Protein AF-A0A535JLP2-F1 (afdb_monomer_lite)

Structure (mmCIF, N/CA/C/O backbone):
data_AF-A0A535JLP2-F1
#
_entry.id   AF-A0A535JLP2-F1
#
loop_
_atom_site.group_PDB
_atom_site.id
_atom_site.type_symbol
_atom_site.label_atom_id
_atom_site.label_alt_id
_atom_site.label_comp_id
_atom_site.label_asym_id
_atom_site.label_entity_id
_atom_site.label_seq_id
_atom_site.pdbx_PDB_ins_code
_atom_site.Cartn_x
_atom_site.Cartn_y
_atom_site.Cartn_z
_atom_site.occupancy
_atom_site.B_iso_or_equiv
_atom_site.auth_seq_id
_atom_site.auth_comp_id
_atom_site.auth_asym_id
_atom_site.auth_atom_id
_atom_site.pdbx_PDB_model_num
ATOM 1 N N . MET A 1 1 ? 7.205 -11.290 19.351 1.00 68.25 1 MET A N 1
ATOM 2 C CA . MET A 1 1 ? 7.037 -10.025 18.601 1.00 68.25 1 MET A CA 1
ATOM 3 C C . MET A 1 1 ? 6.855 -8.897 19.608 1.00 68.25 1 MET A C 1
ATOM 5 O O . MET A 1 1 ? 6.075 -9.082 20.533 1.00 68.25 1 MET A O 1
ATOM 9 N N . LYS A 1 2 ? 7.608 -7.794 19.512 1.00 88.12 2 LYS A N 1
ATOM 10 C CA . LYS A 1 2 ? 7.419 -6.629 20.397 1.00 88.12 2 LYS A CA 1
ATOM 11 C C . LYS A 1 2 ? 6.377 -5.708 19.766 1.00 88.12 2 LYS A C 1
ATOM 13 O O . LYS A 1 2 ? 6.506 -5.382 18.594 1.00 88.12 2 LYS A O 1
ATOM 18 N N . THR A 1 3 ? 5.364 -5.307 20.526 1.00 90.12 3 THR A N 1
ATOM 19 C CA . THR A 1 3 ? 4.328 -4.370 20.072 1.00 90.12 3 THR A CA 1
ATOM 20 C C . THR A 1 3 ? 4.494 -3.025 20.761 1.00 90.12 3 THR A C 1
ATOM 22 O O . THR A 1 3 ? 4.898 -2.964 21.923 1.00 90.12 3 THR A O 1
ATOM 25 N N . THR A 1 4 ? 4.124 -1.948 20.076 1.00 94.62 4 THR A N 1
ATOM 26 C CA . THR A 1 4 ? 4.131 -0.591 20.632 1.00 94.62 4 THR A CA 1
ATOM 27 C C . THR A 1 4 ? 2.779 0.065 20.362 1.00 94.62 4 THR A C 1
ATOM 29 O O . THR A 1 4 ? 2.270 -0.047 19.247 1.00 94.62 4 THR A O 1
ATOM 32 N N . PRO A 1 5 ? 2.162 0.733 21.353 1.00 94.00 5 PRO A N 1
ATOM 33 C CA . PRO A 1 5 ? 0.901 1.426 21.132 1.00 94.00 5 PRO A CA 1
ATOM 34 C C . PRO A 1 5 ? 1.111 2.648 20.230 1.00 94.00 5 PRO A C 1
ATOM 36 O O . PRO A 1 5 ? 1.975 3.483 20.491 1.00 94.00 5 PRO A O 1
ATOM 39 N N . VAL A 1 6 ? 0.278 2.783 19.197 1.00 93.12 6 VAL A N 1
ATOM 40 C CA . VAL A 1 6 ? 0.262 3.943 18.296 1.00 93.12 6 VAL A CA 1
ATOM 41 C C . VAL A 1 6 ? -1.046 4.699 18.488 1.00 93.12 6 VAL A C 1
ATOM 43 O O . VAL A 1 6 ? -2.131 4.121 18.423 1.00 93.12 6 VAL A O 1
ATOM 46 N N . ARG A 1 7 ? -0.958 6.009 18.733 1.00 97.12 7 ARG A N 1
ATOM 47 C CA . ARG A 1 7 ? -2.143 6.870 18.819 1.00 97.12 7 ARG A CA 1
ATOM 48 C C . ARG A 1 7 ? -2.624 7.210 17.414 1.00 97.12 7 ARG A C 1
ATOM 50 O O . ARG A 1 7 ? -1.853 7.682 16.587 1.00 97.12 7 ARG A O 1
ATOM 57 N N . VAL A 1 8 ? -3.915 7.020 17.170 1.00 95.88 8 VAL A N 1
ATOM 58 C CA . VAL A 1 8 ? -4.581 7.367 15.909 1.00 95.88 8 VAL A CA 1
ATOM 59 C C . VAL A 1 8 ? -5.838 8.183 16.191 1.00 95.88 8 VAL A C 1
ATOM 61 O O . VAL A 1 8 ? -6.353 8.192 17.310 1.00 95.88 8 VAL A O 1
ATOM 64 N N . LYS A 1 9 ? -6.367 8.868 15.173 1.00 98.44 9 LYS A N 1
ATOM 65 C CA . LYS A 1 9 ? -7.667 9.544 15.283 1.00 98.44 9 LYS A CA 1
ATOM 66 C C . LYS A 1 9 ? -8.772 8.514 15.559 1.00 98.44 9 LYS A C 1
ATOM 68 O O . LYS A 1 9 ? -8.737 7.410 15.015 1.00 98.44 9 LYS A O 1
ATOM 73 N N . ALA A 1 10 ? -9.802 8.904 16.314 1.00 98.00 10 ALA A N 1
ATOM 74 C CA . ALA A 1 10 ? -10.928 8.026 16.656 1.00 98.00 10 ALA A CA 1
ATOM 75 C C . ALA A 1 10 ? -11.591 7.396 15.417 1.00 98.00 10 ALA A C 1
ATOM 77 O O . ALA A 1 10 ? -11.853 6.197 15.389 1.00 98.00 10 ALA A O 1
ATOM 78 N N . ARG A 1 11 ? -11.768 8.184 14.347 1.00 98.19 11 ARG A N 1
ATOM 79 C CA . 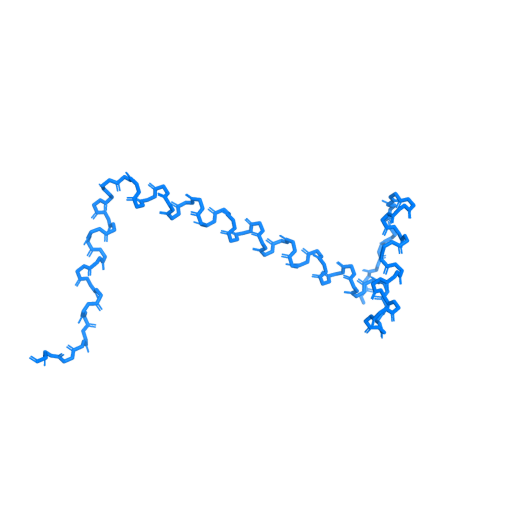ARG A 1 11 ? -12.295 7.701 13.062 1.00 98.19 11 ARG A CA 1
ATOM 80 C C . ARG A 1 11 ? -11.456 6.562 12.471 1.00 98.19 11 ARG A C 1
ATOM 82 O O . ARG A 1 11 ? -12.017 5.579 12.002 1.00 98.19 11 ARG A O 1
ATOM 89 N N . THR A 1 12 ? -10.129 6.682 12.500 1.00 97.75 12 THR A N 1
ATOM 90 C CA . THR A 1 12 ? -9.211 5.652 11.990 1.00 97.75 12 THR A CA 1
ATOM 91 C C . THR A 1 12 ? -9.323 4.371 12.805 1.00 97.75 12 THR A C 1
ATOM 93 O O . THR A 1 12 ? -9.407 3.289 12.234 1.00 97.75 12 THR A O 1
ATOM 96 N N . HIS A 1 13 ? -9.397 4.487 14.131 1.00 97.94 13 HIS A N 1
ATOM 97 C CA . HIS A 1 13 ? -9.615 3.331 14.995 1.00 97.94 13 HIS A CA 1
ATOM 98 C C . HIS A 1 13 ? -10.952 2.630 14.694 1.00 97.94 13 HIS A C 1
ATOM 100 O O . HIS A 1 13 ? -10.990 1.406 14.583 1.00 97.94 13 HIS A O 1
ATOM 106 N N . SER A 1 14 ? -12.041 3.384 14.491 1.00 98.25 14 SER A N 1
ATOM 107 C CA . SER A 1 14 ? -13.337 2.808 14.102 1.00 98.25 14 SER A CA 1
ATOM 108 C C . SER A 1 14 ? -13.275 2.063 12.766 1.00 98.25 14 SER A C 1
ATOM 110 O O . SER A 1 14 ? -13.826 0.969 12.666 1.00 98.25 14 SER A O 1
ATOM 112 N N . LEU A 1 15 ? -12.567 2.607 11.770 1.00 98.25 15 LEU A N 1
ATOM 113 C CA . LEU A 1 15 ? -12.346 1.934 10.484 1.00 98.25 15 LEU A CA 1
ATOM 114 C C . LEU A 1 15 ? -11.559 0.628 10.657 1.00 98.25 15 LEU A C 1
ATOM 116 O O . LEU A 1 15 ? -11.982 -0.411 10.158 1.00 98.25 15 LEU A O 1
ATOM 120 N N . LEU A 1 16 ? -10.462 0.648 11.421 1.00 97.81 16 LEU A N 1
ATOM 121 C CA . LEU A 1 16 ? -9.680 -0.558 11.715 1.00 97.81 16 LEU A CA 1
ATOM 122 C C . LEU A 1 16 ? -10.525 -1.629 12.415 1.00 97.81 16 LEU A C 1
ATOM 124 O O . LEU A 1 16 ? -10.428 -2.809 12.081 1.00 97.81 16 LEU A O 1
ATOM 128 N N . LYS A 1 17 ? -11.403 -1.223 13.340 1.00 98.25 17 LYS A N 1
ATOM 129 C CA . LYS A 1 17 ? -12.339 -2.133 14.010 1.00 98.25 17 LYS A CA 1
ATOM 130 C C . LYS A 1 17 ? -13.332 -2.761 13.028 1.00 98.25 17 LYS A C 1
ATOM 132 O O . LYS A 1 17 ? -13.539 -3.970 13.083 1.00 98.25 17 LYS A O 1
ATOM 137 N N . GLN A 1 18 ? -13.905 -1.977 12.114 1.00 98.38 18 GLN A N 1
ATOM 138 C CA . GLN A 1 18 ? -14.803 -2.491 11.071 1.00 98.38 18 GLN A CA 1
ATOM 139 C C . GLN A 1 18 ? -14.086 -3.482 10.146 1.00 98.38 18 GLN A C 1
ATOM 141 O O . GLN A 1 18 ? -14.603 -4.562 9.868 1.00 98.38 18 GLN A O 1
ATOM 146 N N . MET A 1 19 ? -12.867 -3.150 9.711 1.00 98.06 19 MET A N 1
ATOM 147 C CA . MET A 1 19 ? -12.056 -4.027 8.864 1.00 98.06 19 MET A CA 1
ATOM 148 C C . MET A 1 19 ? -11.701 -5.337 9.573 1.00 98.06 19 MET A C 1
ATOM 150 O O . MET A 1 19 ? -11.819 -6.404 8.978 1.00 98.06 19 MET A O 1
ATOM 154 N N . SER A 1 20 ? -11.321 -5.261 10.850 1.00 98.38 20 SER A N 1
ATOM 155 C CA . SER A 1 20 ? -11.058 -6.420 11.708 1.00 98.38 20 SER A CA 1
ATOM 156 C C . SER A 1 20 ? -12.271 -7.342 11.817 1.00 98.38 20 SER A C 1
ATOM 158 O O . SER A 1 20 ? -12.140 -8.549 11.614 1.00 98.38 20 SER A O 1
ATOM 160 N N . GLN A 1 21 ? -13.461 -6.781 12.048 1.00 98.25 21 GLN A N 1
ATOM 161 C CA . GLN A 1 21 ? -14.710 -7.546 12.109 1.00 98.25 21 GLN A CA 1
ATOM 162 C C . GLN A 1 21 ? -15.031 -8.227 10.775 1.00 98.25 21 GLN A C 1
ATOM 164 O O . GLN A 1 21 ? -15.328 -9.420 10.753 1.00 98.25 21 GLN A O 1
ATOM 169 N N . HIS A 1 22 ? -14.926 -7.494 9.664 1.00 98.00 22 HIS A N 1
ATOM 170 C CA . HIS A 1 22 ? -15.200 -8.021 8.328 1.00 98.00 22 HIS A CA 1
ATOM 171 C C . HIS A 1 22 ? -14.232 -9.149 7.939 1.00 98.00 22 HIS A C 1
ATOM 173 O O . HIS A 1 22 ? -14.641 -10.170 7.397 1.00 98.00 22 HIS A O 1
ATOM 179 N N . GLN A 1 23 ? -12.942 -8.977 8.234 1.00 97.12 23 GLN A N 1
ATOM 180 C CA . GLN A 1 23 ? -11.891 -9.933 7.874 1.00 97.12 23 GLN A CA 1
ATOM 181 C C . GLN A 1 23 ? -11.725 -11.064 8.897 1.00 97.12 23 GLN A C 1
ATOM 183 O O . GLN A 1 23 ? -10.951 -11.983 8.647 1.00 97.12 23 GLN A O 1
ATOM 188 N N . ARG A 1 24 ? -12.424 -11.000 10.041 1.00 97.88 24 ARG A N 1
ATOM 189 C CA . ARG A 1 24 ? -12.274 -11.921 11.183 1.00 97.88 24 ARG A CA 1
ATOM 190 C C . ARG A 1 24 ? -10.819 -12.062 11.644 1.00 97.88 24 ARG A C 1
ATOM 192 O O . ARG A 1 24 ? -10.370 -13.151 11.988 1.00 97.88 24 ARG A O 1
ATOM 199 N N . ARG A 1 25 ? -10.085 -10.947 11.648 1.00 98.06 25 ARG A N 1
ATOM 200 C CA . ARG A 1 25 ? -8.665 -10.882 12.023 1.00 98.06 25 ARG A CA 1
ATOM 201 C C . ARG A 1 25 ? -8.414 -9.808 13.072 1.00 98.06 25 ARG A C 1
ATOM 203 O O . ARG A 1 25 ? -9.126 -8.801 13.068 1.00 98.06 25 ARG A O 1
ATOM 210 N N . PRO A 1 26 ? -7.417 -9.969 13.955 1.00 97.56 26 PRO A N 1
ATOM 211 C CA . PRO A 1 26 ? -7.049 -8.942 14.925 1.00 97.56 26 PRO A CA 1
ATOM 212 C C . PRO A 1 26 ? -6.695 -7.601 14.263 1.00 97.56 26 PRO A C 1
ATOM 214 O O . PRO A 1 26 ? -6.066 -7.568 13.207 1.00 97.56 26 PRO A O 1
ATOM 217 N N . ILE A 1 27 ? -7.045 -6.481 14.912 1.00 96.75 27 ILE A N 1
ATOM 218 C CA . ILE A 1 27 ? -6.699 -5.125 14.440 1.00 96.75 27 ILE A CA 1
ATOM 219 C C . ILE A 1 27 ? -5.198 -4.964 14.120 1.00 96.75 27 ILE A C 1
ATOM 221 O O . ILE A 1 27 ? -4.915 -4.375 13.078 1.00 96.75 27 ILE A O 1
ATOM 225 N N . PRO A 1 28 ? -4.245 -5.466 14.938 1.00 95.81 28 PRO A N 1
ATOM 226 C CA . PRO A 1 28 ? -2.821 -5.359 14.619 1.00 95.81 28 PRO A CA 1
ATOM 227 C C . PRO A 1 28 ? -2.453 -5.990 13.273 1.00 95.81 28 PRO A C 1
ATOM 229 O O . PRO A 1 28 ? -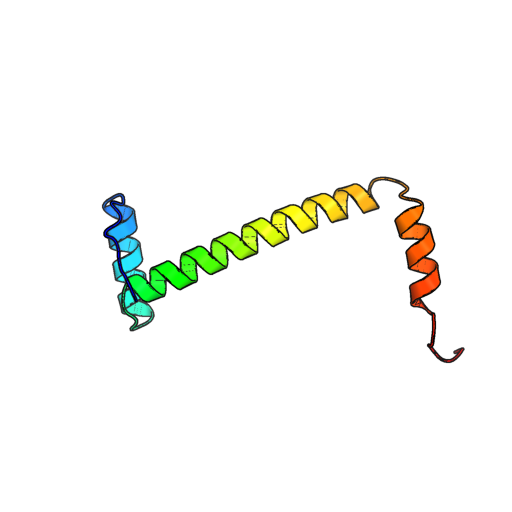1.812 -5.337 12.464 1.00 95.81 28 PRO A O 1
ATOM 232 N N . GLU A 1 29 ? -2.947 -7.193 12.974 1.00 96.75 29 GLU A N 1
ATOM 233 C CA . GLU A 1 29 ? -2.666 -7.854 11.693 1.00 96.75 29 GLU A CA 1
ATOM 234 C C . GLU A 1 29 ? -3.285 -7.116 10.502 1.00 96.75 29 GLU A C 1
ATOM 236 O O . GLU A 1 29 ? -2.685 -7.009 9.435 1.00 96.75 29 GLU A O 1
ATOM 241 N N . VAL A 1 30 ? -4.502 -6.593 10.678 1.00 97.31 30 VAL A N 1
ATOM 242 C CA . VAL A 1 30 ? -5.161 -5.779 9.649 1.00 97.31 30 VAL A CA 1
ATOM 243 C C . VAL A 1 30 ? -4.373 -4.497 9.388 1.00 97.31 30 VAL A C 1
ATOM 245 O O . VAL A 1 30 ? -4.271 -4.064 8.239 1.00 97.31 30 VAL A O 1
ATOM 248 N N . LEU A 1 31 ? -3.830 -3.886 10.443 1.00 96.44 31 LEU A N 1
ATOM 249 C CA . LEU A 1 31 ? -2.998 -2.696 10.341 1.00 96.44 31 LEU A CA 1
ATOM 250 C C . LEU A 1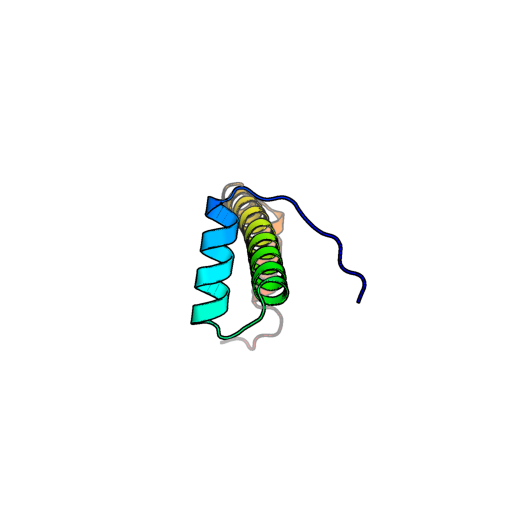 31 ? -1.672 -3.004 9.636 1.00 96.44 31 LEU A C 1
ATOM 252 O O . LEU A 1 31 ? -1.323 -2.273 8.711 1.00 96.44 31 LEU A O 1
ATOM 256 N N . ASP A 1 32 ? -0.986 -4.081 10.017 1.00 96.31 32 ASP A N 1
ATOM 257 C CA . ASP A 1 32 ? 0.279 -4.505 9.404 1.00 96.31 32 ASP A CA 1
ATOM 258 C C . ASP A 1 32 ? 0.108 -4.717 7.891 1.00 96.31 32 ASP A C 1
ATOM 260 O O . ASP A 1 32 ? 0.830 -4.129 7.080 1.00 96.31 32 ASP A O 1
ATOM 264 N N . ASP A 1 33 ? -0.932 -5.450 7.486 1.00 97.00 33 ASP A N 1
ATOM 265 C CA . ASP A 1 33 ? -1.237 -5.675 6.071 1.00 97.00 33 ASP A CA 1
ATOM 266 C C . ASP A 1 33 ? -1.590 -4.384 5.325 1.00 97.00 33 ASP A C 1
ATOM 268 O O . ASP A 1 33 ? -1.224 -4.211 4.157 1.00 97.00 33 ASP A O 1
ATOM 272 N N . ALA A 1 34 ? -2.339 -3.481 5.962 1.00 96.38 34 ALA A N 1
ATOM 273 C CA . ALA A 1 34 ? -2.707 -2.205 5.361 1.00 96.38 34 ALA A CA 1
ATOM 274 C C . ALA A 1 34 ? -1.471 -1.325 5.120 1.00 96.38 34 ALA A C 1
ATOM 276 O O . ALA A 1 34 ? -1.342 -0.735 4.045 1.00 96.38 34 ALA A O 1
ATOM 277 N N . VAL A 1 35 ? -0.547 -1.281 6.084 1.00 96.69 35 VAL A N 1
ATOM 278 C CA . VAL A 1 35 ? 0.713 -0.539 5.969 1.00 96.69 35 VAL A CA 1
ATOM 279 C C . VAL A 1 35 ? 1.596 -1.138 4.875 1.00 96.69 35 VAL A C 1
ATOM 281 O O . VAL A 1 35 ? 2.088 -0.395 4.026 1.00 96.69 35 VAL A O 1
ATOM 284 N N . GLU A 1 36 ? 1.739 -2.463 4.808 1.00 97.81 36 GLU A N 1
ATOM 285 C CA . GLU A 1 36 ? 2.543 -3.108 3.762 1.00 97.81 36 GLU A CA 1
ATOM 286 C C . GLU A 1 36 ? 1.955 -2.937 2.358 1.00 97.81 36 GLU A C 1
ATOM 288 O O . GLU A 1 36 ? 2.686 -2.783 1.375 1.00 97.81 36 GLU A O 1
ATOM 293 N N . ARG A 1 37 ? 0.624 -2.935 2.228 1.00 97.06 37 ARG A N 1
ATOM 294 C CA . ARG A 1 37 ? -0.033 -2.598 0.957 1.00 97.06 37 ARG A CA 1
ATOM 295 C C . ARG A 1 37 ? 0.240 -1.151 0.560 1.00 97.06 37 ARG A C 1
ATOM 297 O O . ARG A 1 37 ? 0.595 -0.913 -0.591 1.00 97.06 37 ARG A O 1
ATOM 304 N N . TYR A 1 38 ? 0.131 -0.211 1.497 1.00 97.31 38 TYR A N 1
ATOM 305 C CA . TYR A 1 38 ? 0.422 1.198 1.234 1.00 97.31 38 TYR A CA 1
ATOM 306 C C . TYR A 1 38 ? 1.887 1.414 0.828 1.00 97.31 38 TYR A C 1
ATOM 308 O O . TYR A 1 38 ? 2.155 2.061 -0.182 1.00 97.31 38 TYR A O 1
ATOM 316 N N . ARG A 1 39 ? 2.836 0.797 1.545 1.00 97.69 39 ARG A N 1
ATOM 317 C CA . ARG A 1 39 ? 4.270 0.861 1.228 1.00 97.69 39 ARG A CA 1
ATOM 318 C C . ARG A 1 39 ? 4.567 0.349 -0.183 1.00 97.69 39 ARG A C 1
ATOM 320 O O . ARG A 1 39 ? 5.312 0.991 -0.919 1.00 97.69 39 ARG A O 1
ATOM 327 N N . ARG A 1 40 ? 3.979 -0.789 -0.576 1.00 97.62 40 ARG A N 1
ATOM 328 C CA . ARG A 1 40 ? 4.135 -1.338 -1.934 1.00 97.62 40 ARG A CA 1
ATOM 329 C C . ARG A 1 40 ? 3.510 -0.441 -2.997 1.00 97.62 40 ARG A C 1
ATOM 331 O O . ARG A 1 40 ? 4.136 -0.225 -4.026 1.00 97.62 40 ARG A O 1
ATOM 338 N N . ALA A 1 41 ? 2.321 0.101 -2.745 1.00 97.31 41 ALA A N 1
ATOM 339 C CA . ALA A 1 41 ? 1.667 1.014 -3.680 1.00 97.31 41 ALA A CA 1
ATOM 340 C C . ALA A 1 41 ? 2.525 2.261 -3.947 1.00 97.31 41 ALA A C 1
ATOM 342 O O . ALA A 1 41 ? 2.717 2.624 -5.099 1.00 97.31 41 ALA A O 1
ATOM 343 N N . GLN A 1 42 ? 3.115 2.851 -2.903 1.00 97.25 42 GLN A N 1
ATOM 344 C CA . GLN A 1 42 ? 4.029 3.991 -3.039 1.00 97.25 42 GLN A CA 1
ATOM 345 C C . GLN A 1 42 ? 5.281 3.652 -3.864 1.00 97.25 42 GLN A C 1
ATOM 347 O O . GLN A 1 42 ? 5.721 4.460 -4.679 1.00 97.25 42 GLN A O 1
ATOM 352 N N . LEU A 1 43 ? 5.844 2.450 -3.687 1.00 96.50 43 LEU A N 1
ATOM 353 C CA . LEU A 1 43 ? 6.978 1.989 -4.492 1.00 96.50 43 LEU A CA 1
ATOM 354 C C . LEU A 1 43 ? 6.611 1.891 -5.979 1.00 96.50 43 LEU A C 1
ATOM 356 O O . LEU A 1 43 ? 7.353 2.388 -6.824 1.00 96.50 43 LEU A O 1
ATOM 360 N N . PHE A 1 44 ? 5.473 1.268 -6.295 1.00 95.81 44 PHE A N 1
ATOM 361 C CA . PHE A 1 44 ? 5.026 1.124 -7.681 1.00 95.81 44 PHE A CA 1
ATOM 362 C C . PHE A 1 44 ? 4.646 2.464 -8.306 1.00 95.81 44 PHE A C 1
ATOM 364 O O . PHE A 1 44 ? 5.024 2.722 -9.440 1.00 95.81 44 PHE A O 1
ATOM 371 N N . GLU A 1 45 ? 4.007 3.362 -7.558 1.00 96.94 45 GLU A N 1
ATOM 372 C CA . GLU A 1 45 ? 3.696 4.709 -8.038 1.00 96.94 45 GLU A CA 1
ATOM 373 C C . GLU A 1 45 ? 4.970 5.480 -8.427 1.00 96.94 45 GLU A C 1
ATOM 375 O O . GLU A 1 45 ? 5.027 6.111 -9.486 1.00 96.94 45 GLU A O 1
ATOM 380 N N . ALA A 1 46 ? 6.028 5.379 -7.616 1.00 95.25 46 ALA A N 1
ATOM 381 C CA . ALA A 1 46 ? 7.321 5.978 -7.935 1.00 95.25 46 ALA A CA 1
ATOM 382 C C . ALA A 1 46 ? 7.964 5.347 -9.185 1.00 95.25 46 ALA A C 1
ATOM 384 O O . ALA A 1 46 ? 8.480 6.072 -10.041 1.00 95.25 46 ALA A O 1
ATOM 385 N N . ALA A 1 47 ? 7.903 4.018 -9.311 1.00 94.31 47 ALA A N 1
ATOM 386 C CA . ALA A 1 47 ? 8.413 3.296 -10.474 1.00 94.31 47 ALA A CA 1
ATOM 387 C C . ALA A 1 47 ? 7.655 3.671 -11.759 1.00 94.31 47 ALA A C 1
ATOM 389 O O . ALA A 1 47 ? 8.285 3.996 -12.763 1.00 94.31 47 ALA A O 1
ATOM 390 N N . ASP A 1 48 ? 6.324 3.738 -11.716 1.00 94.62 48 ASP A N 1
ATOM 391 C CA . ASP A 1 48 ? 5.477 4.120 -12.851 1.00 94.62 48 ASP A CA 1
ATOM 392 C C . ASP A 1 48 ? 5.753 5.554 -13.315 1.00 94.62 48 ASP A C 1
ATOM 394 O O . ASP A 1 48 ? 5.723 5.863 -14.509 1.00 94.62 48 ASP A O 1
ATOM 398 N N . VAL A 1 49 ? 6.015 6.472 -12.380 1.00 93.69 49 VAL A N 1
ATOM 399 C CA . VAL A 1 49 ? 6.430 7.840 -12.717 1.00 93.69 49 VAL A CA 1
ATOM 400 C C . VAL A 1 49 ? 7.802 7.843 -13.392 1.00 93.69 49 VAL A C 1
ATOM 402 O O . VAL A 1 49 ? 7.977 8.546 -14.389 1.00 93.69 49 VAL A O 1
ATOM 405 N N . ALA A 1 50 ? 8.767 7.074 -12.882 1.00 89.31 50 ALA A N 1
ATOM 406 C CA . ALA A 1 50 ? 10.095 6.971 -13.482 1.00 89.31 50 ALA A CA 1
ATOM 407 C C . ALA A 1 50 ? 10.031 6.366 -14.893 1.00 89.31 50 ALA A C 1
ATOM 409 O O . ALA A 1 50 ? 10.588 6.941 -15.826 1.00 89.31 50 ALA A O 1
ATOM 410 N N . TYR A 1 51 ? 9.270 5.286 -15.065 1.00 86.62 51 TYR A N 1
ATOM 411 C CA . TYR A 1 51 ? 9.088 4.614 -16.348 1.00 86.62 51 TYR A CA 1
ATOM 412 C C . TYR A 1 51 ? 8.426 5.527 -17.387 1.00 86.62 51 TYR A C 1
ATOM 414 O O . TYR A 1 51 ? 8.926 5.675 -18.501 1.00 86.62 51 TYR A O 1
ATOM 422 N N . ARG A 1 52 ? 7.356 6.243 -17.010 1.00 89.12 52 ARG A N 1
ATOM 423 C CA . ARG A 1 52 ? 6.720 7.232 -17.899 1.00 89.12 52 ARG A CA 1
ATOM 424 C C . ARG A 1 52 ? 7.673 8.355 -18.306 1.00 89.12 52 ARG A C 1
ATOM 426 O O . ARG A 1 52 ? 7.612 8.822 -19.439 1.00 89.12 52 ARG A O 1
ATOM 433 N N . ARG A 1 53 ? 8.552 8.802 -17.402 1.00 86.25 53 ARG A N 1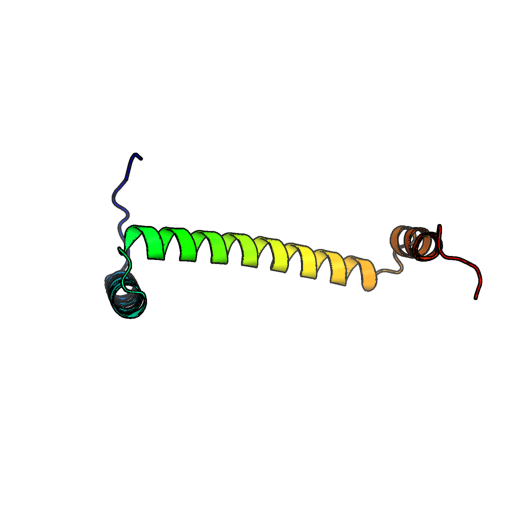
ATOM 434 C CA . ARG A 1 53 ? 9.574 9.815 -17.721 1.00 86.25 53 ARG A CA 1
ATOM 435 C C . ARG A 1 53 ? 10.636 9.283 -18.677 1.00 86.25 53 ARG A C 1
ATOM 437 O O . ARG A 1 53 ? 11.052 10.045 -19.546 1.00 86.25 53 ARG A O 1
ATOM 444 N N . ALA A 1 54 ? 11.056 8.030 -18.511 1.00 81.38 54 ALA A N 1
ATOM 445 C CA . ALA A 1 54 ? 11.993 7.374 -19.416 1.00 81.38 54 ALA A CA 1
ATOM 446 C C . ALA A 1 54 ? 11.400 7.274 -20.827 1.00 81.38 54 ALA A C 1
ATOM 448 O O . ALA A 1 54 ? 12.021 7.755 -21.758 1.00 81.38 54 ALA A O 1
ATOM 449 N N . GLY A 1 55 ? 10.161 6.792 -20.981 1.00 78.69 5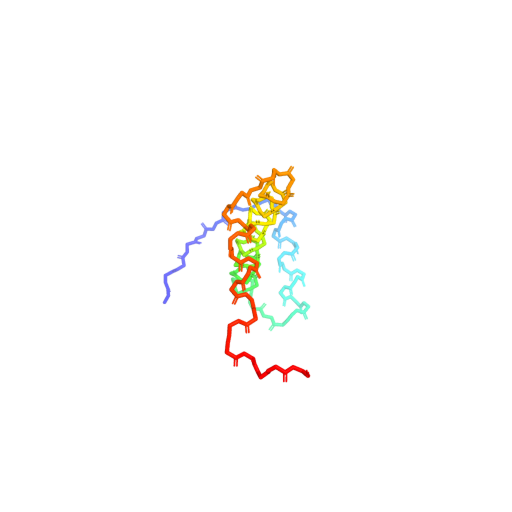5 GLY A N 1
ATOM 450 C CA . GLY A 1 55 ? 9.520 6.680 -22.301 1.00 78.69 55 GLY A CA 1
ATOM 451 C C . GLY A 1 55 ? 9.143 8.013 -22.970 1.00 78.69 55 GLY A C 1
ATOM 452 O O . GLY A 1 55 ? 9.004 8.072 -24.186 1.00 78.69 55 GLY A O 1
ATOM 453 N N . ALA A 1 56 ? 8.962 9.095 -22.202 1.00 79.50 56 ALA A N 1
ATOM 454 C CA . ALA A 1 56 ? 8.679 10.427 -22.753 1.00 79.50 56 ALA A CA 1
ATOM 455 C C . ALA A 1 56 ? 9.939 11.165 -23.234 1.00 79.50 56 ALA A C 1
ATOM 457 O O . ALA A 1 56 ? 9.851 12.115 -24.015 1.00 79.50 56 ALA A O 1
ATOM 458 N N . LYS A 1 57 ? 11.114 10.769 -22.741 1.00 70.88 57 LYS A N 1
ATOM 459 C CA . LYS A 1 57 ? 12.392 11.191 -23.303 1.00 70.88 57 LYS A CA 1
ATOM 460 C C . LYS A 1 57 ? 12.767 10.170 -24.371 1.00 70.88 57 LYS A C 1
ATOM 462 O O . LYS A 1 57 ? 12.473 8.995 -24.226 1.00 70.88 57 LYS A O 1
ATOM 467 N N . ASN A 1 58 ? 13.416 10.611 -25.444 1.00 68.88 58 ASN A N 1
ATOM 468 C CA . ASN A 1 58 ? 14.008 9.687 -26.409 1.00 68.88 58 ASN A CA 1
ATOM 469 C C . ASN A 1 58 ? 15.245 9.052 -25.747 1.00 68.88 58 ASN A C 1
ATOM 471 O O . ASN A 1 58 ? 16.378 9.505 -25.935 1.00 68.88 58 ASN A O 1
ATOM 475 N N . ASP A 1 59 ? 14.990 8.130 -24.822 1.00 75.06 59 ASP A N 1
ATOM 476 C CA . ASP A 1 59 ? 15.985 7.518 -23.964 1.00 75.06 59 ASP A CA 1
ATOM 477 C C . ASP A 1 59 ? 16.741 6.459 -24.765 1.00 75.06 59 ASP A C 1
ATOM 479 O O . ASP A 1 59 ? 16.263 5.350 -24.992 1.00 75.06 59 ASP A O 1
ATOM 483 N N . ARG A 1 60 ? 17.946 6.831 -25.206 1.00 76.31 60 ARG A N 1
ATOM 484 C CA . ARG A 1 60 ? 18.823 5.959 -25.996 1.00 76.31 60 ARG A CA 1
ATOM 485 C C . ARG A 1 60 ? 19.148 4.650 -25.282 1.00 76.31 60 ARG A C 1
ATOM 487 O O . ARG A 1 60 ? 19.479 3.677 -25.953 1.00 76.31 60 ARG A O 1
ATOM 494 N N . GLU A 1 61 ? 19.094 4.624 -23.950 1.00 78.31 61 GLU A N 1
ATOM 495 C CA . GLU A 1 61 ? 19.301 3.396 -23.192 1.00 78.31 61 GLU A CA 1
ATOM 496 C C . GLU A 1 61 ? 18.114 2.444 -23.385 1.00 78.31 61 GLU A C 1
ATOM 498 O O . GLU A 1 61 ? 18.316 1.269 -23.681 1.00 78.31 61 GLU A O 1
ATOM 503 N N . MET A 1 62 ? 16.879 2.951 -23.332 1.00 78.62 62 MET A N 1
ATOM 504 C CA . MET A 1 62 ? 15.678 2.155 -23.614 1.00 78.62 62 MET A CA 1
ATOM 505 C C . MET A 1 62 ? 15.669 1.596 -25.041 1.00 78.62 62 MET A C 1
ATOM 507 O O . MET A 1 62 ? 15.334 0.426 -25.224 1.00 78.62 62 MET A O 1
ATOM 511 N N . ASP A 1 63 ? 16.085 2.388 -26.034 1.00 78.69 63 ASP A N 1
ATOM 512 C CA . ASP A 1 63 ? 16.210 1.925 -27.424 1.00 78.69 63 ASP A CA 1
ATOM 513 C C . ASP A 1 63 ? 17.257 0.806 -27.562 1.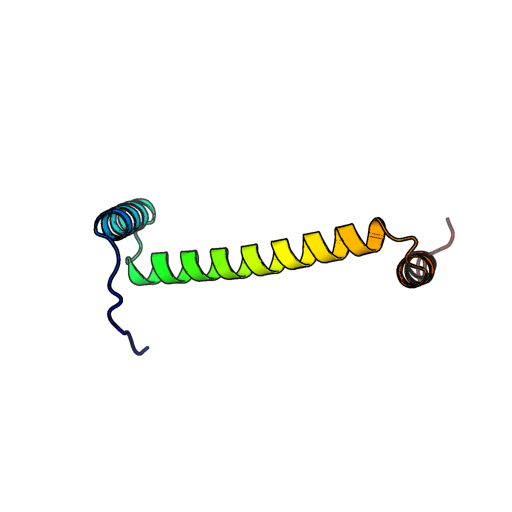00 78.69 63 ASP A C 1
ATOM 515 O O . ASP A 1 63 ? 17.051 -0.168 -28.287 1.00 78.69 63 ASP A O 1
ATOM 519 N N . ALA A 1 64 ? 18.380 0.914 -26.842 1.00 81.88 64 ALA A N 1
ATOM 520 C CA . ALA A 1 64 ? 19.410 -0.121 -26.829 1.00 81.88 64 ALA A CA 1
ATOM 521 C C . ALA A 1 64 ? 18.888 -1.430 -26.214 1.00 81.88 64 ALA A C 1
ATOM 523 O O . ALA A 1 64 ? 19.114 -2.501 -26.778 1.00 81.88 64 ALA A O 1
ATOM 524 N N . TRP A 1 65 ? 18.140 -1.346 -25.109 1.00 82.12 65 TRP A N 1
ATOM 525 C CA . TRP A 1 65 ? 17.513 -2.508 -24.472 1.00 82.12 65 TRP A CA 1
ATOM 526 C C . TRP A 1 65 ? 16.390 -3.126 -25.312 1.00 82.12 65 TRP A C 1
ATOM 528 O O . TRP A 1 65 ? 16.196 -4.339 -25.254 1.00 82.12 65 TRP A O 1
ATOM 538 N N . ALA A 1 66 ? 15.677 -2.342 -26.126 1.00 83.19 66 ALA A N 1
ATOM 539 C CA . ALA A 1 66 ? 14.634 -2.863 -27.010 1.00 83.19 66 ALA A CA 1
ATOM 540 C C . ALA A 1 66 ? 15.182 -3.867 -28.039 1.00 83.19 66 ALA A C 1
ATOM 542 O O . ALA A 1 66 ? 14.522 -4.863 -28.331 1.00 83.19 66 ALA A O 1
ATOM 543 N N . ASN A 1 67 ? 16.405 -3.653 -28.536 1.00 81.88 67 ASN A N 1
ATOM 544 C CA . ASN A 1 67 ? 17.048 -4.579 -29.475 1.00 81.88 67 ASN A CA 1
ATOM 545 C C . ASN A 1 67 ? 17.373 -5.937 -28.834 1.00 81.88 67 ASN A C 1
ATOM 547 O O . ASN A 1 67 ? 17.316 -6.952 -29.518 1.00 81.88 67 ASN A O 1
ATOM 551 N N . ALA A 1 68 ? 17.647 -5.965 -27.527 1.00 85.38 68 ALA A N 1
ATOM 552 C CA . ALA A 1 68 ? 17.940 -7.193 -26.788 1.00 85.38 68 ALA A CA 1
ATOM 553 C C . ALA A 1 68 ? 16.684 -8.030 -26.468 1.00 85.38 68 ALA A C 1
ATOM 555 O O . ALA A 1 68 ? 16.788 -9.145 -25.963 1.00 85.38 68 ALA A O 1
ATOM 556 N N . LEU A 1 69 ? 15.474 -7.520 -26.744 1.00 85.12 69 LEU A N 1
ATOM 557 C CA . LEU A 1 69 ? 14.221 -8.220 -26.431 1.00 85.12 69 LEU A CA 1
ATOM 558 C C . LEU A 1 69 ? 14.050 -9.522 -27.234 1.00 85.12 69 LEU A C 1
ATOM 560 O O . LEU A 1 69 ? 13.359 -10.434 -26.782 1.00 85.12 69 LEU A O 1
ATOM 564 N N . ALA A 1 70 ? 14.662 -9.598 -28.418 1.00 83.50 70 ALA A N 1
ATOM 565 C CA . ALA A 1 70 ? 14.606 -10.764 -29.297 1.00 83.50 70 ALA A CA 1
ATOM 566 C C . ALA A 1 70 ? 15.743 -11.772 -29.053 1.00 83.50 70 ALA A C 1
ATOM 568 O O . ALA A 1 70 ? 15.747 -12.845 -29.661 1.00 83.50 70 ALA A O 1
ATOM 569 N N . ASP A 1 71 ? 16.693 -11.458 -28.170 1.00 87.88 71 ASP A N 1
ATOM 570 C CA . ASP A 1 71 ? 17.855 -12.307 -27.934 1.00 87.88 71 ASP A CA 1
ATOM 571 C C . ASP A 1 71 ? 17.423 -13.688 -27.407 1.00 87.88 71 ASP A C 1
ATOM 573 O O . ASP A 1 71 ? 16.758 -13.816 -26.377 1.00 87.88 71 ASP A O 1
ATOM 577 N N . GLY A 1 72 ? 17.814 -14.748 -28.121 1.00 85.06 72 GLY A N 1
ATOM 578 C CA . GLY A 1 72 ? 17.532 -16.139 -27.748 1.00 85.06 72 GLY A CA 1
ATOM 579 C C . GLY A 1 72 ? 16.175 -16.691 -28.202 1.00 85.06 72 GLY A C 1
ATOM 580 O O . GLY A 1 72 ? 15.885 -17.855 -27.916 1.00 85.06 72 GLY A O 1
ATOM 581 N N . LEU A 1 73 ? 15.361 -15.914 -28.926 1.00 83.69 73 LEU A N 1
ATOM 582 C CA . LEU A 1 73 ? 14.180 -16.437 -29.619 1.00 83.69 73 LEU A CA 1
ATOM 583 C C . LEU A 1 73 ? 14.579 -17.053 -30.976 1.00 83.69 73 LEU A C 1
ATOM 585 O O . LEU A 1 73 ? 15.464 -16.520 -31.646 1.00 83.69 73 LEU A O 1
ATOM 589 N N . PRO A 1 74 ? 13.958 -18.172 -31.400 1.00 73.19 74 PRO A N 1
ATOM 590 C CA . PRO A 1 74 ? 14.166 -18.703 -32.744 1.00 73.19 74 PRO A CA 1
ATOM 591 C C . PRO A 1 74 ? 13.649 -17.706 -33.790 1.00 73.19 74 PRO A C 1
ATOM 593 O O . PRO A 1 74 ? 12.609 -17.078 -33.579 1.00 73.19 74 PRO A O 1
ATOM 596 N N . GLU A 1 75 ? 14.361 -17.566 -34.912 1.00 75.12 75 GLU A N 1
ATOM 597 C CA . GLU A 1 75 ? 13.877 -16.771 -36.047 1.00 75.12 75 GLU A CA 1
ATOM 598 C C . GLU A 1 75 ? 12.545 -17.352 -36.558 1.00 75.12 75 GLU A C 1
ATOM 600 O O . GLU A 1 75 ? 12.389 -18.575 -36.639 1.00 75.12 75 GLU A O 1
ATOM 605 N N . ALA A 1 76 ? 11.575 -16.468 -36.815 1.00 67.88 76 ALA A N 1
ATOM 606 C CA . ALA A 1 76 ? 10.206 -16.812 -37.209 1.00 67.88 76 ALA A CA 1
ATOM 607 C C . ALA A 1 76 ? 10.093 -17.256 -38.674 1.00 67.88 76 ALA A C 1
ATOM 609 O O . ALA A 1 76 ? 10.782 -16.655 -39.531 1.00 67.88 76 ALA A O 1
#

Secondary structure (DSSP, 8-state):
---------HHHHHHHHHHHHHHTS-HHHHHHHHHHHHHHHHHHHHHHHHHHHHHHTT-HHHHHHHHGGGTTPPP-

Foldseek 3Di:
DDDDDDDDPPVVVVVLVVVCVVVVHDSVVSVVVVVVVVVVVVVVVVVVVVVVVCVVDPNVVVVVVVVCPCPPPDDD

Sequence (76 aa):
MKTTPVRVKARTHSLLKQMSQHQRRPIPEVLDDAVERYRRAQLFEAADVAYRRAGAKNDREMDAWANALADGLPEA

Radius of gyration: 21.97 Å; chains: 1; bounding box: 35×30×58 Å

pLDDT: mean 90.5, std 8.95, range [67.88, 98.44]